Protein AF-A0A815X5A5-F1 (afdb_monomer_lite)

Structure (mmCIF, N/CA/C/O backbone):
data_AF-A0A815X5A5-F1
#
_entry.id   AF-A0A815X5A5-F1
#
loop_
_atom_site.group_PDB
_atom_site.id
_atom_site.type_symbol
_atom_site.label_atom_id
_atom_site.label_alt_id
_atom_site.label_comp_id
_atom_site.label_asym_id
_atom_site.label_entity_id
_atom_site.label_seq_id
_atom_site.pdbx_PDB_ins_code
_atom_site.Cartn_x
_atom_site.Cartn_y
_atom_site.Cartn_z
_atom_site.occupancy
_atom_site.B_iso_or_equiv
_atom_site.auth_seq_id
_atom_site.auth_comp_id
_atom_site.auth_asym_id
_atom_site.auth_atom_id
_atom_site.pdbx_PDB_model_num
ATOM 1 N N . ILE A 1 1 ? 8.850 -14.508 9.753 1.00 85.69 1 ILE A N 1
ATOM 2 C CA . ILE A 1 1 ? 8.330 -13.122 9.664 1.00 85.69 1 ILE A CA 1
ATOM 3 C C . ILE A 1 1 ? 9.276 -12.129 10.316 1.00 85.69 1 ILE A C 1
ATOM 5 O O . ILE A 1 1 ? 9.591 -11.146 9.669 1.00 85.69 1 ILE A O 1
ATOM 9 N N . ASP A 1 2 ? 9.804 -12.390 11.514 1.00 90.06 2 ASP A N 1
ATOM 10 C CA . ASP A 1 2 ? 10.678 -11.409 12.182 1.00 90.06 2 ASP A CA 1
ATOM 11 C C . ASP A 1 2 ? 11.947 -11.072 11.374 1.00 90.06 2 ASP A C 1
ATOM 13 O O . ASP A 1 2 ? 12.252 -9.901 11.184 1.00 90.06 2 ASP A O 1
ATOM 17 N N . TYR A 1 3 ? 12.613 -12.061 10.761 1.00 93.06 3 TYR A N 1
ATOM 18 C CA . TYR A 1 3 ? 13.732 -11.794 9.839 1.00 93.06 3 TYR A CA 1
ATOM 19 C C . TYR A 1 3 ? 13.337 -10.935 8.630 1.00 93.06 3 TYR A C 1
ATOM 21 O O . TYR A 1 3 ? 14.102 -10.077 8.204 1.00 93.06 3 TYR A O 1
ATOM 29 N N . LEU A 1 4 ? 12.137 -11.152 8.085 1.00 93.62 4 LEU A N 1
ATOM 30 C CA . LEU A 1 4 ? 11.627 -10.362 6.968 1.00 93.62 4 LEU A CA 1
ATOM 31 C C . LEU A 1 4 ? 11.393 -8.909 7.395 1.00 93.62 4 LEU A C 1
ATOM 33 O O . LEU A 1 4 ? 11.754 -7.993 6.666 1.00 93.62 4 LEU A O 1
ATOM 37 N N . ILE A 1 5 ? 10.845 -8.697 8.592 1.00 94.19 5 ILE A N 1
ATOM 38 C CA . ILE A 1 5 ? 10.649 -7.362 9.165 1.00 94.19 5 ILE A CA 1
ATOM 39 C C . ILE A 1 5 ? 11.989 -6.625 9.307 1.00 94.19 5 ILE A C 1
ATOM 41 O O . ILE A 1 5 ? 12.079 -5.458 8.932 1.00 94.19 5 ILE A O 1
ATOM 45 N N . GLU A 1 6 ? 13.043 -7.290 9.783 1.00 96.62 6 GLU A N 1
ATOM 46 C CA . GLU A 1 6 ? 14.376 -6.674 9.891 1.00 96.62 6 GLU A CA 1
ATOM 47 C C . GLU A 1 6 ? 14.986 -6.323 8.524 1.00 96.62 6 GLU A C 1
ATOM 49 O O . GLU A 1 6 ? 15.593 -5.258 8.363 1.00 96.62 6 GLU A O 1
ATOM 54 N N . ILE A 1 7 ? 14.760 -7.162 7.509 1.00 97.06 7 ILE A N 1
ATOM 55 C CA . ILE A 1 7 ? 15.141 -6.854 6.124 1.00 97.06 7 ILE A CA 1
ATOM 56 C C . ILE A 1 7 ? 14.389 -5.611 5.630 1.00 97.06 7 ILE A C 1
ATOM 58 O O . ILE A 1 7 ? 15.016 -4.690 5.110 1.00 97.06 7 ILE A O 1
ATOM 62 N N . LEU A 1 8 ? 13.071 -5.535 5.838 1.00 96.75 8 LEU A N 1
ATOM 63 C CA . LEU A 1 8 ? 12.257 -4.384 5.428 1.00 96.75 8 LEU A CA 1
ATOM 64 C C . LEU A 1 8 ? 12.684 -3.088 6.128 1.00 96.75 8 LEU A C 1
ATOM 66 O O . LEU A 1 8 ? 12.762 -2.046 5.481 1.00 96.75 8 LEU A O 1
ATOM 70 N N . LYS A 1 9 ? 13.013 -3.142 7.425 1.00 96.38 9 LYS A N 1
ATOM 71 C CA . LYS A 1 9 ? 13.558 -1.992 8.169 1.00 96.38 9 LYS A CA 1
ATOM 72 C C . LYS A 1 9 ? 14.893 -1.530 7.590 1.00 96.38 9 LYS A C 1
ATOM 74 O O . LYS A 1 9 ? 15.113 -0.333 7.428 1.00 96.38 9 LYS A O 1
ATOM 79 N N . THR A 1 10 ? 15.769 -2.475 7.253 1.00 97.56 10 THR A N 1
ATOM 80 C CA . THR A 1 10 ? 17.062 -2.166 6.630 1.00 97.56 10 THR A CA 1
ATOM 81 C C . THR A 1 10 ? 16.861 -1.514 5.263 1.00 97.56 10 THR A C 1
ATOM 83 O O . THR A 1 10 ? 17.435 -0.461 5.005 1.00 97.56 10 THR A O 1
ATOM 86 N N . LEU A 1 11 ? 15.989 -2.074 4.420 1.00 96.44 11 LEU A N 1
ATOM 87 C CA . LEU A 1 11 ? 15.648 -1.503 3.114 1.00 96.44 11 LEU A CA 1
ATOM 88 C C . LEU A 1 11 ? 15.025 -0.109 3.232 1.00 96.44 11 LEU A C 1
ATOM 90 O O . LEU A 1 11 ? 15.372 0.775 2.455 1.00 96.44 11 LEU A O 1
ATOM 94 N N . TYR A 1 12 ? 14.152 0.119 4.216 1.00 96.19 12 TYR A N 1
ATOM 95 C CA . TYR A 1 12 ? 13.578 1.442 4.468 1.00 96.19 12 TYR A CA 1
ATOM 96 C C . TYR A 1 12 ? 14.673 2.471 4.749 1.00 96.19 12 TYR A C 1
ATOM 98 O O . TYR A 1 12 ? 14.706 3.524 4.118 1.00 96.19 12 TYR A O 1
ATOM 106 N N . ASN A 1 13 ? 15.614 2.135 5.634 1.00 96.00 13 ASN A N 1
ATOM 107 C CA . ASN A 1 13 ? 16.722 3.025 5.972 1.00 96.00 13 ASN A CA 1
ATOM 108 C C . ASN A 1 13 ? 17.631 3.310 4.767 1.00 96.00 13 ASN A C 1
ATOM 110 O O . ASN A 1 13 ? 18.103 4.430 4.622 1.00 96.00 13 ASN A O 1
ATOM 114 N N . LEU A 1 14 ? 17.858 2.321 3.897 1.00 92.81 14 LEU A N 1
ATOM 115 C CA . LEU A 1 14 ? 18.674 2.491 2.689 1.00 92.81 14 LEU A CA 1
ATOM 116 C C . LEU A 1 14 ? 17.977 3.309 1.592 1.00 92.81 14 LEU A C 1
ATOM 118 O O . LEU A 1 14 ? 18.651 3.849 0.722 1.00 92.81 14 LEU A O 1
ATOM 122 N N . THR A 1 15 ? 16.646 3.391 1.612 1.00 91.25 15 THR A N 1
ATOM 123 C CA . THR A 1 15 ? 15.845 4.015 0.542 1.00 91.25 15 THR A CA 1
ATOM 124 C C . THR A 1 15 ? 15.222 5.350 0.939 1.00 91.25 15 THR A C 1
ATOM 126 O O . THR A 1 15 ? 14.601 5.991 0.100 1.00 91.25 15 THR A O 1
ATOM 129 N N . VAL A 1 16 ? 15.387 5.803 2.186 1.00 91.00 16 VAL A N 1
ATOM 130 C CA . VAL A 1 16 ? 14.722 7.012 2.711 1.00 91.00 16 VAL A CA 1
ATOM 131 C C . VAL A 1 16 ? 15.021 8.281 1.902 1.00 91.00 16 VAL A C 1
ATOM 133 O O . VAL A 1 16 ? 14.154 9.141 1.767 1.00 91.00 16 VAL A O 1
ATOM 136 N N . ASP A 1 17 ? 16.211 8.371 1.306 1.00 86.62 17 ASP A N 1
ATOM 137 C CA . ASP A 1 17 ? 16.637 9.525 0.508 1.00 86.62 17 ASP A CA 1
ATOM 138 C C . ASP A 1 17 ? 16.288 9.405 -0.981 1.00 86.62 17 ASP A C 1
ATOM 140 O O . ASP A 1 17 ? 16.410 10.382 -1.723 1.00 86.62 17 ASP A O 1
ATOM 144 N N . LEU A 1 18 ? 15.806 8.242 -1.429 1.00 85.56 18 LEU A N 1
ATOM 145 C CA . LEU A 1 18 ? 15.503 7.973 -2.834 1.00 85.56 18 LEU A CA 1
ATOM 146 C C . LEU A 1 18 ? 14.543 9.006 -3.461 1.00 85.56 18 LEU A C 1
ATOM 148 O O . LEU A 1 18 ? 14.859 9.495 -4.548 1.00 85.56 18 LEU A O 1
ATOM 152 N N . PRO A 1 19 ? 13.454 9.450 -2.792 1.00 78.94 19 PRO A N 1
ATOM 153 C CA . PRO A 1 19 ? 12.572 10.485 -3.341 1.00 78.94 19 PRO A CA 1
ATOM 154 C C . PRO A 1 19 ? 13.267 11.826 -3.632 1.00 78.94 19 PRO A C 1
ATOM 156 O O . PRO A 1 19 ? 12.805 12.588 -4.482 1.00 78.94 19 PRO A O 1
ATOM 159 N N . ASN A 1 20 ? 14.370 12.128 -2.938 1.00 73.69 20 ASN A N 1
ATOM 160 C CA . ASN A 1 20 ? 15.135 13.366 -3.114 1.00 73.69 20 ASN A CA 1
ATOM 161 C C . ASN A 1 20 ? 16.194 13.248 -4.226 1.00 73.69 20 ASN A C 1
ATOM 163 O O . ASN A 1 20 ? 16.639 14.264 -4.758 1.00 73.69 20 ASN A O 1
ATOM 167 N N . LEU A 1 21 ? 16.595 12.023 -4.582 1.00 69.81 21 LEU A N 1
ATOM 168 C CA . LEU A 1 21 ? 17.675 11.739 -5.534 1.00 69.81 21 LEU A CA 1
ATOM 169 C C . LEU A 1 21 ? 17.207 11.671 -6.994 1.00 69.81 21 LEU A C 1
ATOM 171 O O . LEU A 1 21 ? 18.000 11.944 -7.895 1.00 69.81 21 LEU A O 1
ATOM 175 N N . THR A 1 22 ? 15.919 11.406 -7.232 1.00 58.44 22 THR A N 1
ATOM 176 C CA . THR A 1 22 ? 15.284 11.272 -8.562 1.00 58.44 22 THR A CA 1
ATOM 177 C C . THR A 1 22 ? 15.387 12.496 -9.491 1.00 58.44 22 THR A C 1
ATOM 179 O O . THR A 1 22 ? 14.864 12.469 -10.598 1.00 58.44 22 THR A O 1
ATOM 182 N N . HIS A 1 23 ? 16.045 13.582 -9.075 1.00 55.88 23 HIS A N 1
ATOM 183 C CA . HIS A 1 23 ? 16.257 14.775 -9.897 1.00 55.88 23 HIS A CA 1
ATOM 184 C C . HIS A 1 23 ? 17.662 14.891 -10.526 1.00 55.88 23 HIS A C 1
ATOM 186 O O . HIS A 1 23 ? 17.878 15.849 -11.269 1.00 55.88 23 HIS A O 1
ATOM 192 N N . SER A 1 24 ? 18.617 13.986 -10.243 1.00 52.72 24 SER A N 1
ATOM 193 C CA . SER A 1 24 ? 20.045 14.305 -10.439 1.00 52.72 24 SER A CA 1
ATOM 194 C C . SER A 1 24 ? 20.903 13.417 -11.370 1.00 52.72 24 SER A C 1
ATOM 196 O O . SER A 1 24 ? 21.983 13.900 -11.708 1.00 52.72 24 SER A O 1
ATOM 198 N N . TYR A 1 25 ? 20.538 12.201 -11.824 1.00 50.19 25 TYR A N 1
ATOM 199 C CA . TYR A 1 25 ? 21.521 11.323 -12.518 1.00 50.19 25 TYR A CA 1
ATOM 200 C C . TYR A 1 25 ? 20.958 10.371 -13.606 1.00 50.19 25 TYR A C 1
ATOM 202 O O . TYR A 1 25 ? 20.814 9.173 -13.404 1.00 50.19 25 TYR A O 1
ATOM 210 N N . ALA A 1 26 ? 20.814 10.878 -14.833 1.00 51.72 26 ALA A N 1
ATOM 211 C CA . ALA A 1 26 ? 20.101 10.252 -15.960 1.00 51.72 26 ALA A CA 1
ATOM 212 C C . ALA A 1 26 ? 20.742 9.032 -16.689 1.00 51.72 26 ALA A C 1
ATOM 214 O O . ALA A 1 26 ? 20.324 8.728 -17.803 1.00 51.72 26 ALA A O 1
ATOM 215 N N . ILE A 1 27 ? 21.775 8.350 -16.163 1.00 46.16 27 ILE A N 1
ATOM 216 C CA . ILE A 1 27 ? 22.434 7.218 -16.884 1.00 46.16 27 ILE A CA 1
ATOM 217 C C . ILE A 1 27 ? 22.500 5.915 -16.057 1.00 46.16 27 ILE A C 1
ATOM 219 O O . ILE A 1 27 ? 22.615 4.840 -16.637 1.00 46.16 27 ILE A O 1
ATOM 223 N N . GLN A 1 28 ? 22.349 5.972 -14.728 1.00 52.88 28 GLN A N 1
ATOM 224 C CA . GLN A 1 28 ? 22.202 4.780 -13.866 1.00 52.88 28 GLN A CA 1
ATOM 225 C C . GLN A 1 28 ? 20.729 4.429 -13.569 1.00 52.88 28 GLN A C 1
ATOM 227 O O . GLN A 1 28 ? 20.453 3.425 -12.922 1.00 52.88 28 GLN A O 1
ATOM 232 N N . GLU A 1 29 ? 19.784 5.229 -14.077 1.00 69.06 29 GLU A N 1
ATOM 233 C CA . GLU A 1 29 ? 18.362 5.161 -13.723 1.00 69.06 29 GLU A CA 1
ATOM 234 C C . GLU A 1 29 ? 17.653 3.875 -14.182 1.00 69.06 29 GLU A C 1
ATOM 236 O O . GLU A 1 29 ? 16.826 3.379 -13.434 1.00 69.06 29 GLU A O 1
ATOM 241 N N . GLU A 1 30 ? 17.962 3.286 -15.346 1.00 77.75 30 GLU A N 1
ATOM 242 C CA . GLU A 1 30 ? 17.118 2.206 -15.903 1.00 77.75 30 GLU A CA 1
ATOM 243 C C . GLU A 1 30 ? 17.273 0.855 -15.174 1.00 77.75 30 GLU A C 1
ATOM 245 O O . GLU A 1 30 ? 16.279 0.196 -14.864 1.00 77.75 30 GLU A O 1
ATOM 250 N N . GLU A 1 31 ? 18.505 0.436 -14.854 1.00 83.62 31 GLU A N 1
ATOM 251 C CA . GLU A 1 31 ? 18.743 -0.804 -14.091 1.00 83.62 31 GLU A CA 1
ATOM 252 C C . GLU A 1 31 ? 18.255 -0.660 -12.643 1.00 83.62 31 GLU A C 1
ATOM 254 O O . GLU A 1 31 ? 17.590 -1.552 -12.108 1.00 83.62 31 GLU A O 1
ATOM 259 N N . GLU A 1 32 ? 18.529 0.488 -12.019 1.00 84.38 32 GLU A N 1
ATOM 260 C CA . GLU A 1 32 ? 18.047 0.797 -10.673 1.00 84.38 32 GLU A CA 1
ATOM 261 C C . GLU A 1 32 ? 16.514 0.862 -10.630 1.00 84.38 32 GLU A C 1
ATOM 263 O O . GLU A 1 32 ? 15.898 0.270 -9.741 1.00 84.38 32 GLU A O 1
ATOM 268 N N 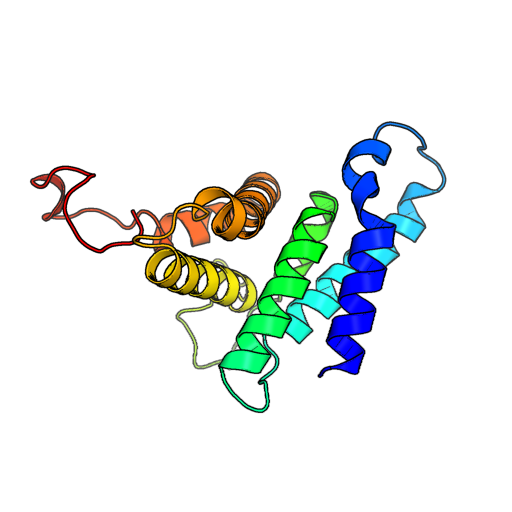. GLU A 1 33 ? 15.874 1.492 -11.615 1.00 86.00 33 GLU A N 1
ATOM 269 C CA . GLU A 1 33 ? 14.417 1.544 -11.739 1.00 86.00 33 GLU A CA 1
ATOM 270 C C . GLU A 1 33 ? 13.819 0.144 -11.917 1.00 86.00 33 GLU A C 1
ATOM 272 O O . GLU A 1 33 ? 12.861 -0.197 -11.221 1.00 86.00 33 GLU A O 1
ATOM 277 N N . ALA A 1 34 ? 14.417 -0.715 -12.747 1.00 90.94 34 ALA A N 1
ATOM 278 C CA . ALA A 1 34 ? 13.978 -2.102 -12.893 1.00 90.94 34 ALA A CA 1
ATOM 279 C C . ALA A 1 34 ? 14.078 -2.886 -11.569 1.00 90.94 34 ALA A C 1
ATOM 281 O O . ALA A 1 34 ? 13.191 -3.683 -11.236 1.00 90.94 34 ALA A O 1
ATOM 282 N N . HIS A 1 35 ? 15.126 -2.650 -10.774 1.00 92.44 35 HIS A N 1
ATOM 283 C CA . HIS A 1 35 ? 15.256 -3.238 -9.440 1.00 92.44 35 HIS A CA 1
ATOM 284 C C . HIS A 1 35 ? 14.190 -2.732 -8.464 1.00 92.44 35 HIS A C 1
ATOM 286 O O . HIS A 1 35 ? 13.650 -3.531 -7.692 1.00 92.44 35 HIS A O 1
ATOM 292 N N . LEU A 1 36 ? 13.853 -1.444 -8.511 1.00 92.94 36 LEU A N 1
ATOM 293 C CA . LEU A 1 36 ? 12.807 -0.847 -7.679 1.00 92.94 36 LEU A CA 1
ATOM 294 C C . LEU A 1 36 ? 11.413 -1.340 -8.077 1.00 92.94 36 LEU A C 1
ATOM 296 O O . LEU A 1 36 ? 10.627 -1.704 -7.203 1.00 92.94 36 LEU A O 1
ATOM 300 N N . MET A 1 37 ? 11.124 -1.448 -9.375 1.00 94.12 37 MET A N 1
ATOM 301 C CA . MET A 1 37 ? 9.891 -2.059 -9.879 1.00 94.12 37 MET A CA 1
ATOM 302 C C . MET A 1 37 ? 9.761 -3.502 -9.386 1.00 94.12 37 MET A C 1
ATOM 304 O O . MET A 1 37 ? 8.744 -3.883 -8.800 1.00 94.12 37 MET A O 1
ATOM 308 N N . ARG A 1 38 ? 10.833 -4.294 -9.510 1.00 95.62 38 ARG A N 1
ATOM 309 C CA . ARG A 1 38 ? 10.860 -5.667 -8.992 1.00 95.62 38 ARG A CA 1
ATOM 310 C C . ARG A 1 38 ? 10.650 -5.714 -7.480 1.00 95.62 38 ARG A C 1
ATOM 312 O O . ARG A 1 38 ? 9.937 -6.595 -7.000 1.00 95.62 38 ARG A O 1
ATOM 319 N N . LEU A 1 39 ? 11.242 -4.785 -6.730 1.00 96.25 39 LEU A N 1
ATOM 320 C CA . LEU A 1 39 ? 11.025 -4.673 -5.292 1.00 96.25 39 LEU A CA 1
ATOM 321 C C . LEU A 1 39 ? 9.550 -4.397 -4.982 1.00 96.25 39 LEU A C 1
ATOM 323 O O . LEU A 1 39 ? 8.986 -5.102 -4.153 1.00 96.25 39 LEU A O 1
ATOM 327 N N . VAL A 1 40 ? 8.900 -3.447 -5.662 1.00 96.69 40 VAL A N 1
ATOM 328 C CA . VAL A 1 40 ? 7.465 -3.165 -5.463 1.00 96.69 40 VAL A CA 1
ATOM 329 C C . VAL A 1 40 ? 6.603 -4.389 -5.776 1.00 96.69 40 VAL A C 1
ATOM 331 O O . VAL A 1 40 ? 5.701 -4.700 -4.999 1.00 96.69 40 VAL A O 1
ATOM 334 N N . SER A 1 41 ? 6.919 -5.133 -6.837 1.00 96.00 41 SER A N 1
ATOM 335 C CA . SER A 1 41 ? 6.250 -6.400 -7.161 1.00 96.00 41 SER A CA 1
ATOM 336 C C . SER A 1 41 ? 6.384 -7.443 -6.034 1.00 96.00 41 SER A C 1
ATOM 338 O O . SER A 1 41 ? 5.397 -8.074 -5.655 1.00 96.00 41 SER A O 1
ATOM 340 N N . ILE A 1 42 ? 7.566 -7.573 -5.419 1.00 96.44 42 ILE A N 1
ATOM 341 C CA . ILE A 1 42 ? 7.771 -8.443 -4.243 1.00 96.44 42 ILE A CA 1
ATOM 342 C C . ILE A 1 42 ? 6.979 -7.922 -3.034 1.00 96.44 42 ILE A C 1
ATOM 344 O O . ILE A 1 42 ? 6.349 -8.696 -2.316 1.00 96.44 42 ILE A O 1
ATOM 348 N N . LEU A 1 43 ? 6.980 -6.609 -2.794 1.00 96.94 43 LEU A N 1
ATOM 349 C CA . LEU A 1 43 ? 6.238 -5.996 -1.688 1.00 96.94 43 LEU A CA 1
ATOM 350 C C . LEU A 1 43 ? 4.724 -6.183 -1.835 1.00 96.94 43 LEU A C 1
ATOM 352 O O . LEU A 1 43 ? 4.053 -6.406 -0.829 1.00 96.94 43 LEU A O 1
ATOM 356 N N . ARG A 1 44 ? 4.197 -6.151 -3.065 1.00 96.12 44 ARG A N 1
ATOM 357 C CA . ARG A 1 44 ? 2.803 -6.500 -3.373 1.00 96.12 44 ARG A CA 1
ATOM 358 C C . ARG A 1 44 ? 2.480 -7.913 -2.896 1.00 96.12 44 ARG A C 1
ATOM 360 O O . ARG A 1 44 ? 1.507 -8.096 -2.178 1.00 96.12 44 ARG A O 1
ATOM 367 N N . GLU A 1 45 ? 3.300 -8.897 -3.253 1.00 93.88 45 GLU A N 1
ATOM 368 C CA . GLU A 1 45 ? 3.093 -10.287 -2.823 1.00 93.88 45 GLU A CA 1
ATOM 369 C C . GLU A 1 45 ? 3.168 -10.420 -1.296 1.00 93.88 45 GLU A C 1
ATOM 371 O O . GLU A 1 45 ? 2.328 -11.068 -0.677 1.00 93.88 45 GLU A O 1
ATOM 376 N N . LEU A 1 46 ? 4.125 -9.737 -0.662 1.00 94.50 46 LEU A N 1
ATOM 377 C CA . LEU A 1 46 ? 4.269 -9.748 0.793 1.00 94.50 46 LEU A CA 1
ATOM 378 C C . LEU A 1 46 ? 3.106 -9.069 1.534 1.00 94.50 46 LEU A C 1
ATOM 380 O O . LEU A 1 46 ? 2.813 -9.475 2.659 1.00 94.50 46 LEU A O 1
ATOM 384 N N . LEU A 1 47 ? 2.442 -8.070 0.941 1.00 93.94 47 LEU A N 1
ATOM 385 C CA . LEU A 1 47 ? 1.240 -7.441 1.515 1.00 93.94 47 LEU A CA 1
ATOM 386 C C . LEU A 1 47 ? 0.082 -8.436 1.649 1.00 93.94 47 LEU A C 1
ATOM 388 O O . LEU A 1 47 ? -0.684 -8.347 2.613 1.00 93.94 47 LEU A O 1
ATOM 392 N N . LEU A 1 48 ? -0.018 -9.359 0.690 1.00 90.94 48 LEU A N 1
ATOM 393 C CA . LEU A 1 48 ? -1.078 -10.362 0.581 1.00 90.94 48 LEU A CA 1
ATOM 394 C C . LEU A 1 48 ? -0.766 -11.650 1.363 1.00 90.94 48 LEU A C 1
ATOM 396 O O . LEU A 1 48 ? -1.636 -12.497 1.553 1.00 90.94 48 LEU A O 1
ATOM 400 N N . CYS A 1 49 ? 0.459 -11.804 1.870 1.00 87.50 49 CYS A N 1
ATOM 401 C CA . CYS A 1 49 ? 0.837 -12.951 2.689 1.00 87.50 49 CYS A CA 1
ATOM 402 C C . CYS A 1 49 ? 0.089 -12.992 4.033 1.00 87.50 49 CYS A C 1
ATOM 404 O O . CYS A 1 49 ? -0.056 -11.988 4.739 1.00 87.50 49 CYS A O 1
ATOM 406 N N . TYR A 1 50 ? -0.284 -14.203 4.454 1.00 78.25 50 TYR A N 1
ATOM 407 C CA . TYR A 1 50 ? -0.858 -14.446 5.775 1.00 78.25 50 TYR A CA 1
ATOM 408 C C . TYR A 1 50 ? 0.230 -14.530 6.850 1.00 78.25 50 TYR A C 1
ATOM 410 O O . TYR A 1 50 ? 1.191 -15.299 6.749 1.00 78.25 50 TYR A O 1
ATOM 418 N N . GLY A 1 51 ? 0.064 -13.737 7.909 1.00 77.62 51 GLY A N 1
ATOM 419 C CA . GLY A 1 51 ? 0.858 -13.861 9.127 1.00 77.62 51 GLY A CA 1
ATOM 420 C C . GLY A 1 51 ? 0.397 -15.036 10.002 1.00 77.62 51 GLY A C 1
ATOM 421 O O . GLY A 1 51 ? -0.709 -15.539 9.824 1.00 77.62 51 GLY A O 1
ATOM 422 N N . PRO A 1 52 ? 1.193 -15.457 11.005 1.00 81.25 52 PRO A N 1
ATOM 423 C CA . PRO A 1 52 ? 0.781 -16.467 11.982 1.00 81.25 52 PRO A CA 1
ATOM 424 C C . PRO A 1 52 ? -0.407 -15.994 12.832 1.00 81.25 52 PRO A C 1
ATOM 426 O O . PRO A 1 52 ? -1.116 -16.805 13.417 1.00 81.25 52 PRO A O 1
ATOM 429 N N . ASN A 1 53 ? -0.600 -14.678 12.928 1.00 90.31 53 ASN A N 1
ATOM 430 C CA . ASN A 1 53 ? -1.751 -14.026 13.530 1.00 90.31 53 ASN A CA 1
ATOM 431 C C . ASN A 1 53 ? -1.937 -12.629 12.910 1.00 90.31 53 ASN A C 1
ATOM 433 O O . ASN A 1 53 ? -1.036 -12.107 12.242 1.00 90.31 53 ASN A O 1
ATOM 437 N N . ASN A 1 54 ? -3.094 -12.017 13.176 1.00 87.62 54 ASN A N 1
ATOM 438 C CA . ASN A 1 54 ? -3.442 -10.696 12.650 1.00 87.62 54 ASN A CA 1
ATOM 439 C C . ASN A 1 54 ? -2.447 -9.611 13.090 1.00 87.62 54 ASN A C 1
ATOM 441 O O . ASN A 1 54 ? -2.112 -8.738 12.301 1.00 87.62 54 ASN A O 1
ATOM 445 N N . GLU A 1 55 ? -1.926 -9.669 14.319 1.00 89.25 55 GLU A N 1
ATOM 446 C CA . GLU A 1 55 ? -0.995 -8.656 14.832 1.00 89.25 55 GLU A CA 1
ATOM 447 C C . GLU A 1 55 ? 0.324 -8.639 14.047 1.00 89.25 55 GLU A C 1
ATOM 449 O O . GLU A 1 55 ? 0.765 -7.584 13.590 1.00 89.25 55 GLU A O 1
ATOM 454 N N . LYS A 1 56 ? 0.916 -9.812 13.808 1.00 89.88 56 LYS A N 1
ATOM 455 C CA . LYS A 1 56 ? 2.140 -9.961 13.011 1.00 89.88 56 LYS A CA 1
ATOM 456 C C . LYS A 1 56 ? 1.916 -9.637 11.539 1.00 89.88 56 LYS A C 1
ATOM 458 O O . LYS A 1 56 ? 2.813 -9.089 10.902 1.00 89.88 56 LYS A O 1
ATOM 463 N N . GLN A 1 57 ? 0.737 -9.947 11.000 1.00 91.50 57 GLN A N 1
ATOM 464 C CA . GLN A 1 57 ? 0.370 -9.545 9.642 1.00 91.50 57 GLN A CA 1
ATOM 465 C C . GLN A 1 57 ? 0.302 -8.018 9.521 1.00 91.50 57 GLN A C 1
ATOM 467 O O . GLN A 1 57 ? 0.884 -7.441 8.607 1.00 91.50 57 GLN A O 1
ATOM 472 N N . MET A 1 58 ? -0.333 -7.351 10.482 1.00 91.50 58 MET A N 1
ATOM 473 C CA . MET A 1 58 ? -0.414 -5.893 10.524 1.00 91.50 58 MET A CA 1
ATOM 474 C C . MET A 1 58 ? 0.944 -5.221 10.752 1.00 91.50 58 MET A C 1
ATOM 476 O O . MET A 1 58 ? 1.207 -4.159 10.185 1.00 91.50 58 MET A O 1
ATOM 480 N N . GLU A 1 59 ? 1.815 -5.816 11.570 1.00 93.75 59 GLU A N 1
ATOM 481 C CA . GLU A 1 59 ? 3.196 -5.356 11.753 1.00 93.75 59 GLU A CA 1
ATOM 482 C C . GLU A 1 59 ? 3.974 -5.427 10.431 1.00 93.75 59 GLU A C 1
ATOM 484 O O . GLU A 1 59 ? 4.618 -4.452 10.034 1.00 93.75 59 GLU A O 1
ATOM 489 N N . LEU A 1 60 ? 3.857 -6.546 9.710 1.00 94.75 60 LEU A N 1
ATOM 490 C CA . LEU A 1 60 ? 4.466 -6.722 8.395 1.00 94.75 60 LEU A CA 1
ATOM 491 C C . LEU A 1 60 ? 3.943 -5.683 7.390 1.00 94.75 60 LEU A C 1
ATOM 493 O O . LEU A 1 60 ? 4.741 -4.976 6.775 1.00 94.75 60 LEU A O 1
ATOM 497 N N . GLN A 1 61 ? 2.620 -5.533 7.276 1.00 95.50 61 GLN A N 1
ATOM 498 C CA . GLN A 1 61 ? 1.986 -4.552 6.388 1.00 95.50 61 GLN A CA 1
ATOM 499 C C . GLN A 1 61 ? 2.437 -3.121 6.700 1.00 95.50 61 GLN A C 1
ATOM 501 O O . GLN A 1 61 ? 2.716 -2.357 5.781 1.00 95.50 61 GLN A O 1
ATOM 506 N N . ASN A 1 62 ? 2.595 -2.765 7.979 1.00 95.38 62 ASN A N 1
ATOM 507 C CA . ASN A 1 62 ? 3.109 -1.455 8.380 1.00 95.38 62 ASN A CA 1
ATOM 508 C C . ASN A 1 62 ? 4.526 -1.197 7.842 1.00 95.38 62 ASN A C 1
ATOM 510 O O . ASN A 1 62 ? 4.804 -0.115 7.329 1.00 95.38 62 ASN A O 1
ATOM 514 N N . HIS A 1 63 ? 5.424 -2.179 7.945 1.00 96.50 63 HIS A N 1
ATOM 515 C CA . HIS A 1 63 ? 6.785 -2.037 7.425 1.00 96.50 63 HIS A CA 1
ATOM 516 C C . HIS A 1 63 ? 6.828 -1.977 5.898 1.00 96.50 63 HIS A C 1
ATOM 518 O O . HIS A 1 63 ? 7.615 -1.206 5.350 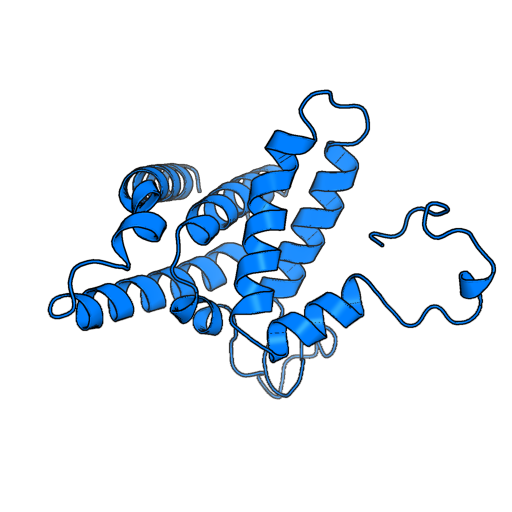1.00 96.50 63 HIS A O 1
ATOM 524 N N . ILE A 1 64 ? 5.958 -2.724 5.216 1.00 97.38 64 ILE A N 1
ATOM 525 C CA . ILE A 1 64 ? 5.841 -2.653 3.757 1.00 97.38 64 ILE A CA 1
ATOM 526 C C . ILE A 1 64 ? 5.310 -1.284 3.320 1.00 97.38 64 ILE A C 1
ATOM 528 O O . ILE A 1 64 ? 5.902 -0.664 2.443 1.00 97.38 64 ILE A O 1
ATOM 532 N N . ILE A 1 65 ? 4.249 -0.777 3.955 1.00 96.94 65 ILE A N 1
ATOM 533 C CA . ILE A 1 65 ? 3.681 0.547 3.654 1.00 96.94 65 ILE A CA 1
ATOM 534 C C . ILE A 1 65 ? 4.733 1.641 3.832 1.00 96.94 65 ILE A C 1
ATOM 536 O O . ILE A 1 65 ? 4.889 2.474 2.944 1.00 96.94 65 ILE A O 1
ATOM 540 N N . ASN A 1 66 ? 5.496 1.607 4.928 1.00 96.06 66 ASN A N 1
ATOM 541 C CA . ASN A 1 66 ? 6.586 2.558 5.155 1.00 96.06 66 ASN A CA 1
ATOM 542 C C . ASN A 1 66 ? 7.674 2.458 4.076 1.00 96.06 66 ASN A C 1
ATOM 544 O O . ASN A 1 66 ? 8.187 3.472 3.628 1.00 96.06 66 ASN A O 1
ATOM 548 N N . LEU A 1 67 ? 8.039 1.256 3.628 1.00 96.69 67 LEU A N 1
ATOM 549 C CA . LEU A 1 67 ? 9.009 1.113 2.540 1.00 96.69 67 LEU A CA 1
ATOM 550 C C . LEU A 1 67 ? 8.457 1.649 1.210 1.00 96.69 67 LEU A C 1
ATOM 552 O O . LEU A 1 67 ? 9.167 2.337 0.479 1.00 96.69 67 LEU A O 1
ATOM 556 N N . LEU A 1 68 ? 7.180 1.397 0.920 1.00 96.69 68 LEU A N 1
ATOM 557 C CA . LEU A 1 68 ? 6.521 1.877 -0.293 1.00 96.69 68 LEU A CA 1
ATOM 558 C C . LEU A 1 68 ? 6.451 3.411 -0.369 1.00 96.69 68 LEU A C 1
ATOM 560 O O . LEU A 1 68 ? 6.452 3.940 -1.478 1.00 96.69 68 LEU A O 1
ATOM 564 N N . THR A 1 69 ? 6.448 4.148 0.753 1.00 95.38 69 THR A N 1
ATOM 565 C CA . THR A 1 69 ? 6.485 5.627 0.709 1.00 95.38 69 THR A CA 1
ATOM 566 C C . THR A 1 69 ? 7.781 6.186 0.130 1.00 95.38 69 THR A C 1
ATOM 568 O O . THR A 1 69 ? 7.790 7.335 -0.311 1.00 95.38 69 THR A O 1
ATOM 571 N N . ASN A 1 70 ? 8.852 5.390 0.118 1.00 93.69 70 ASN A N 1
ATOM 572 C CA . ASN A 1 70 ? 10.151 5.781 -0.425 1.00 93.69 70 ASN A CA 1
ATOM 573 C C . ASN A 1 70 ? 10.276 5.477 -1.926 1.00 93.69 70 ASN A C 1
ATOM 575 O O . ASN A 1 70 ? 11.229 5.922 -2.562 1.00 93.69 70 ASN A O 1
ATOM 579 N N . MET A 1 71 ? 9.351 4.697 -2.494 1.00 92.50 71 MET A N 1
ATOM 580 C CA . MET A 1 71 ? 9.455 4.228 -3.875 1.00 92.50 71 MET A CA 1
ATOM 581 C C . MET A 1 71 ? 9.071 5.329 -4.878 1.00 92.50 71 MET A C 1
ATOM 583 O O . MET A 1 71 ? 8.134 6.098 -4.624 1.00 92.50 71 MET A O 1
ATOM 587 N N . PRO A 1 72 ? 9.739 5.402 -6.046 1.00 90.50 72 PRO A N 1
ATOM 588 C CA . PRO A 1 72 ? 9.366 6.330 -7.105 1.00 90.50 72 PRO A CA 1
ATOM 589 C C . PRO A 1 72 ? 7.943 6.088 -7.608 1.00 90.50 72 PRO A C 1
ATOM 591 O O . PRO A 1 72 ? 7.449 4.961 -7.657 1.00 90.50 72 PRO A O 1
ATOM 594 N N . LYS A 1 73 ? 7.289 7.159 -8.071 1.00 90.12 73 LYS A N 1
ATOM 595 C CA . LYS A 1 73 ? 5.910 7.083 -8.579 1.00 90.12 73 LYS A CA 1
ATOM 596 C C . LYS A 1 73 ? 5.756 6.132 -9.767 1.00 90.12 73 LYS A C 1
ATOM 598 O O . LYS A 1 73 ? 4.681 5.554 -9.919 1.00 90.12 73 LYS A O 1
ATOM 603 N N . THR A 1 74 ? 6.799 5.984 -10.583 1.00 89.44 74 THR A N 1
ATOM 604 C CA . THR A 1 74 ? 6.822 5.097 -11.755 1.00 89.44 74 THR A CA 1
ATOM 605 C C . THR A 1 74 ? 6.665 3.627 -11.373 1.00 89.44 74 THR A C 1
ATOM 607 O O . THR A 1 74 ? 6.092 2.860 -12.137 1.00 89.44 74 THR A O 1
ATOM 610 N N . CYS A 1 75 ? 7.059 3.240 -10.156 1.00 92.62 75 CYS A N 1
ATOM 611 C CA . CYS A 1 75 ? 7.018 1.851 -9.707 1.00 92.62 75 CYS A CA 1
ATOM 612 C C . CYS A 1 75 ? 5.631 1.393 -9.221 1.00 92.62 75 CYS A C 1
ATOM 614 O O . CYS A 1 75 ? 5.404 0.198 -9.082 1.00 92.62 75 CYS A O 1
ATOM 616 N N . PHE A 1 76 ? 4.675 2.292 -8.949 1.00 94.56 76 PHE A N 1
ATOM 617 C CA . PHE A 1 76 ? 3.387 1.893 -8.350 1.00 94.56 76 PHE A CA 1
ATOM 618 C C . PHE A 1 76 ? 2.443 1.142 -9.298 1.00 94.56 76 PHE A C 1
ATOM 620 O O . PHE A 1 76 ? 1.444 0.598 -8.831 1.00 94.56 76 PHE A O 1
ATOM 627 N N . GLU A 1 77 ? 2.727 1.084 -10.602 1.00 93.50 77 GLU A N 1
ATOM 628 C CA . GLU A 1 77 ? 1.986 0.187 -11.498 1.00 93.50 77 GLU A CA 1
ATOM 629 C C . GLU A 1 77 ? 2.211 -1.290 -11.138 1.00 93.50 77 GLU A C 1
ATOM 631 O O . GLU A 1 77 ? 1.287 -2.089 -11.271 1.00 93.50 77 GLU A O 1
ATOM 636 N N . GLU A 1 78 ? 3.365 -1.625 -10.554 1.00 95.38 78 GLU A N 1
ATOM 637 C CA . GLU A 1 78 ? 3.711 -2.978 -10.098 1.00 95.38 78 GLU A CA 1
ATOM 638 C C . GLU A 1 78 ? 2.844 -3.468 -8.929 1.00 95.38 78 GLU A C 1
ATOM 640 O O . GLU A 1 78 ? 2.768 -4.668 -8.668 1.00 95.38 78 GLU A O 1
ATOM 645 N N . LEU A 1 79 ? 2.126 -2.572 -8.241 1.00 94.81 79 LEU A N 1
ATOM 646 C CA . LEU A 1 79 ? 1.127 -2.966 -7.240 1.00 94.81 79 LEU A CA 1
ATOM 647 C C . LEU A 1 79 ? -0.125 -3.593 -7.864 1.00 94.81 79 LEU A C 1
ATOM 649 O O . LEU A 1 79 ? -0.914 -4.202 -7.144 1.00 94.81 79 LEU A O 1
ATOM 653 N N . LEU A 1 80 ? -0.309 -3.457 -9.178 1.00 92.94 80 LEU A N 1
ATOM 654 C CA . LEU A 1 80 ? -1.410 -4.057 -9.919 1.00 92.94 80 LEU A CA 1
ATOM 655 C C . LEU A 1 80 ? -0.955 -5.362 -10.569 1.00 92.94 80 LEU A C 1
ATOM 657 O O . LEU A 1 80 ? 0.122 -5.435 -11.159 1.00 92.94 80 LEU A O 1
ATOM 661 N N . SER A 1 81 ? -1.814 -6.373 -10.546 1.00 87.56 81 SER A N 1
ATOM 662 C CA . SER A 1 81 ? -1.668 -7.579 -11.363 1.00 87.56 81 SER A CA 1
ATOM 663 C C . SER A 1 81 ? -2.805 -7.661 -12.388 1.00 87.56 81 SER A C 1
ATOM 665 O O . SER A 1 81 ? -3.846 -7.017 -12.223 1.00 87.56 81 SER A O 1
ATOM 667 N N . PRO A 1 82 ? -2.625 -8.380 -13.508 1.00 83.06 82 PRO A N 1
ATOM 668 C CA . PRO A 1 82 ? -3.747 -8.727 -14.373 1.00 83.06 82 PRO A CA 1
ATOM 669 C C . PRO A 1 82 ? -4.812 -9.477 -13.567 1.00 83.06 82 PRO A C 1
ATOM 671 O O . PRO A 1 82 ? -4.464 -10.336 -12.757 1.00 83.06 82 PRO A O 1
ATOM 674 N N . ALA A 1 83 ? -6.086 -9.155 -13.783 1.00 78.81 83 ALA A N 1
ATOM 675 C CA . ALA A 1 83 ? -7.164 -9.958 -13.220 1.00 78.81 83 ALA A CA 1
ATOM 676 C C . ALA A 1 83 ? -7.138 -11.360 -13.850 1.00 78.81 83 ALA A C 1
ATOM 678 O O . ALA A 1 83 ? -6.974 -11.498 -15.067 1.00 78.81 83 ALA A O 1
ATOM 679 N N . VAL A 1 84 ? -7.239 -12.398 -13.021 1.00 74.81 84 VAL A N 1
ATOM 680 C CA . VAL A 1 84 ? -7.345 -13.785 -13.485 1.00 74.81 84 VAL A CA 1
ATOM 681 C C . VAL A 1 84 ? -8.830 -14.096 -13.636 1.00 74.81 84 VAL A C 1
ATOM 683 O O . VAL A 1 84 ? -9.594 -13.861 -12.711 1.00 74.81 84 VAL A O 1
ATOM 686 N N . LEU A 1 85 ? -9.229 -14.624 -14.796 1.00 58.88 85 LEU A N 1
ATOM 687 C CA . LEU A 1 85 ? -10.635 -14.844 -15.175 1.00 58.88 85 LEU A CA 1
ATOM 688 C C . LEU A 1 85 ? -11.404 -15.830 -14.269 1.00 58.88 85 LEU A C 1
ATOM 690 O O . LEU A 1 85 ? -12.621 -15.911 -14.385 1.00 58.88 85 LEU A O 1
ATOM 694 N N . ASP A 1 86 ? -10.701 -16.567 -13.403 1.00 55.47 86 ASP A N 1
ATOM 695 C CA . ASP A 1 86 ? -11.243 -17.642 -12.561 1.00 55.47 86 ASP A CA 1
ATOM 696 C C . ASP A 1 86 ? -11.242 -17.296 -11.054 1.00 55.47 86 ASP A C 1
ATOM 698 O O . ASP A 1 86 ? -11.420 -18.186 -10.222 1.00 55.47 86 ASP A O 1
ATOM 702 N N . ASP A 1 87 ? -10.988 -16.038 -10.674 1.00 54.44 87 ASP A N 1
ATOM 703 C CA . ASP A 1 87 ? -11.054 -15.613 -9.269 1.00 54.44 87 ASP A CA 1
ATOM 704 C C . ASP A 1 87 ? -12.487 -15.171 -8.924 1.00 54.44 87 ASP A C 1
ATOM 706 O O . ASP A 1 87 ? -12.979 -14.174 -9.443 1.00 54.44 87 ASP A O 1
ATOM 710 N N . ASP A 1 88 ? -13.162 -15.901 -8.030 1.00 52.22 88 ASP A N 1
ATOM 711 C CA . ASP A 1 88 ? -14.525 -15.606 -7.548 1.00 52.22 88 ASP A CA 1
ATOM 712 C C . ASP A 1 88 ? -14.622 -14.265 -6.764 1.00 52.22 88 ASP A C 1
ATOM 714 O O . ASP A 1 88 ? -15.690 -13.893 -6.266 1.00 52.22 88 ASP A O 1
ATOM 718 N N . ASN A 1 89 ? -13.518 -13.517 -6.628 1.00 55.38 89 ASN A N 1
ATOM 719 C CA . ASN A 1 89 ? -13.441 -12.220 -5.951 1.00 55.38 89 ASN A CA 1
AT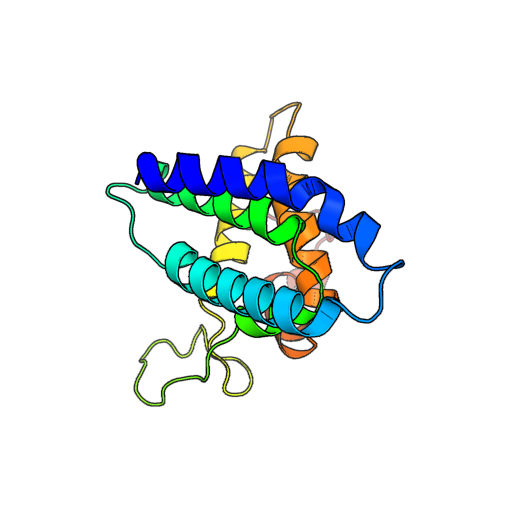OM 720 C C . ASN A 1 89 ? -13.643 -11.026 -6.905 1.00 55.38 89 ASN A C 1
ATOM 722 O O . ASN A 1 89 ? -12.793 -10.140 -7.007 1.00 55.38 89 ASN A O 1
ATOM 726 N N . ASP A 1 90 ? -14.832 -10.925 -7.507 1.00 59.97 90 ASP A N 1
ATOM 727 C CA . ASP A 1 90 ? -15.270 -9.774 -8.331 1.00 59.97 90 ASP A CA 1
ATOM 728 C C . ASP A 1 90 ? -15.072 -8.401 -7.641 1.00 59.97 90 ASP A C 1
ATOM 730 O O . ASP A 1 90 ? -14.959 -7.363 -8.294 1.00 59.97 90 ASP A O 1
ATOM 734 N N . ASN A 1 91 ? -15.030 -8.369 -6.303 1.00 61.41 91 ASN A N 1
ATOM 735 C CA . ASN A 1 91 ? -14.896 -7.134 -5.521 1.00 61.41 91 ASN A CA 1
ATOM 736 C C . ASN A 1 91 ? -13.518 -6.463 -5.641 1.00 61.41 91 ASN A C 1
ATOM 738 O O . ASN A 1 91 ? -13.412 -5.260 -5.390 1.00 61.41 91 ASN A O 1
ATOM 742 N N . ASP A 1 92 ? -12.484 -7.222 -6.004 1.00 66.56 92 ASP A N 1
ATOM 743 C CA . ASP A 1 92 ? -11.108 -6.737 -6.113 1.00 66.56 92 ASP A CA 1
ATOM 744 C C . ASP A 1 92 ? -10.655 -6.577 -7.572 1.00 66.56 92 ASP A C 1
ATOM 746 O O . ASP A 1 92 ? -9.491 -6.278 -7.826 1.00 66.56 92 ASP A O 1
ATOM 750 N N . GLU A 1 93 ? -11.556 -6.686 -8.552 1.00 78.75 93 GLU A N 1
ATOM 751 C CA . GLU A 1 93 ? -11.260 -6.355 -9.946 1.00 78.75 93 GLU A CA 1
ATOM 752 C C . GLU A 1 93 ? -11.700 -4.923 -10.302 1.00 78.75 93 GLU A C 1
ATOM 754 O O . GLU A 1 93 ? -12.827 -4.493 -10.054 1.00 78.75 93 GLU A O 1
ATOM 759 N N . HIS A 1 94 ? -10.821 -4.158 -10.961 1.00 75.81 94 HIS A N 1
ATOM 760 C CA . HIS A 1 94 ? -11.190 -2.866 -11.544 1.00 75.81 94 HIS A CA 1
ATOM 761 C C . HIS A 1 94 ? -10.486 -2.604 -12.882 1.00 75.81 94 HIS A C 1
ATOM 763 O O . HIS A 1 94 ? -9.274 -2.398 -12.941 1.00 75.81 94 HIS A O 1
ATOM 769 N N . ASN A 1 95 ? -11.268 -2.519 -13.965 1.00 78.75 95 ASN A N 1
ATOM 770 C CA . ASN A 1 95 ? -10.786 -2.380 -15.350 1.00 78.75 95 ASN A CA 1
ATOM 771 C C . ASN A 1 95 ? -9.800 -3.499 -15.769 1.00 78.75 95 ASN A C 1
ATOM 773 O O . ASN A 1 95 ? -8.762 -3.195 -16.363 1.00 78.75 95 ASN A O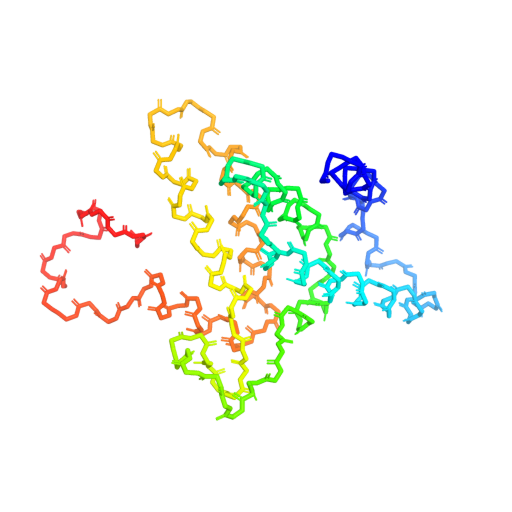 1
ATOM 777 N N . GLY A 1 96 ? -10.088 -4.769 -15.450 1.00 80.38 96 GLY A N 1
ATOM 778 C CA . GLY A 1 96 ? -9.236 -5.914 -15.818 1.00 80.38 96 GLY A CA 1
ATOM 779 C C . GLY A 1 96 ? -7.915 -6.005 -15.043 1.00 80.38 96 GLY A C 1
ATOM 780 O O . GLY A 1 96 ? -6.976 -6.679 -15.473 1.00 80.38 96 GLY A O 1
ATOM 781 N N . LYS A 1 97 ? -7.806 -5.282 -13.925 1.00 86.19 97 LYS A N 1
ATOM 782 C CA . LYS A 1 97 ? -6.662 -5.311 -13.010 1.00 86.19 97 LYS A CA 1
ATOM 783 C C . LYS A 1 97 ? -7.139 -5.784 -11.643 1.00 86.19 97 LYS A C 1
ATOM 785 O O . LYS A 1 97 ? -8.150 -5.281 -11.156 1.00 86.19 97 LYS A O 1
ATOM 790 N N . ASN A 1 98 ? -6.384 -6.685 -11.031 1.00 88.56 98 ASN A N 1
ATOM 791 C CA . ASN A 1 98 ? -6.550 -7.058 -9.636 1.00 88.56 98 ASN A CA 1
ATOM 792 C C . ASN A 1 98 ? -6.044 -5.897 -8.750 1.00 88.56 98 ASN A C 1
ATOM 794 O O . ASN A 1 98 ? -4.958 -5.341 -8.954 1.00 88.56 98 ASN A O 1
ATOM 798 N N . MET A 1 99 ? -6.899 -5.506 -7.808 1.00 91.00 99 MET A N 1
ATOM 799 C CA . MET A 1 99 ? -6.768 -4.409 -6.852 1.00 91.00 99 MET A CA 1
ATOM 800 C C . MET A 1 99 ? -6.617 -4.905 -5.415 1.00 91.00 99 MET A C 1
ATOM 802 O O . MET A 1 99 ? -6.647 -4.091 -4.496 1.00 91.00 99 MET A O 1
ATOM 806 N N . GLU A 1 100 ? -6.418 -6.201 -5.192 1.00 91.94 100 GLU A N 1
ATOM 807 C CA . GLU A 1 100 ? -6.369 -6.825 -3.867 1.00 91.94 100 GLU A CA 1
ATOM 808 C C . GLU A 1 100 ? -5.306 -6.173 -2.967 1.00 91.94 100 GLU A C 1
ATOM 810 O O . GLU A 1 100 ? -5.551 -5.878 -1.795 1.00 91.94 100 GLU A O 1
ATOM 815 N N . ALA A 1 101 ? -4.138 -5.839 -3.527 1.00 94.38 101 ALA A N 1
ATOM 816 C CA . ALA A 1 101 ? -3.091 -5.121 -2.799 1.00 94.38 101 ALA A CA 1
ATOM 817 C C . ALA A 1 101 ? -3.524 -3.697 -2.408 1.00 94.38 101 ALA A C 1
ATOM 819 O O . ALA A 1 101 ? -3.273 -3.249 -1.288 1.00 94.38 101 ALA A O 1
ATOM 820 N N . ILE A 1 102 ? -4.225 -2.992 -3.302 1.00 95.44 102 ILE A N 1
ATOM 821 C CA . ILE A 1 102 ? -4.753 -1.648 -3.036 1.00 95.44 102 ILE A CA 1
ATOM 822 C C . ILE A 1 102 ? -5.872 -1.711 -1.989 1.00 95.44 102 ILE A C 1
ATOM 824 O O . ILE A 1 102 ? -5.886 -0.905 -1.058 1.00 95.44 102 ILE A O 1
ATOM 828 N N . ASN A 1 103 ? -6.772 -2.691 -2.091 1.00 93.88 103 ASN A N 1
ATOM 829 C CA . ASN A 1 103 ? -7.823 -2.944 -1.111 1.00 93.88 103 ASN A CA 1
ATOM 830 C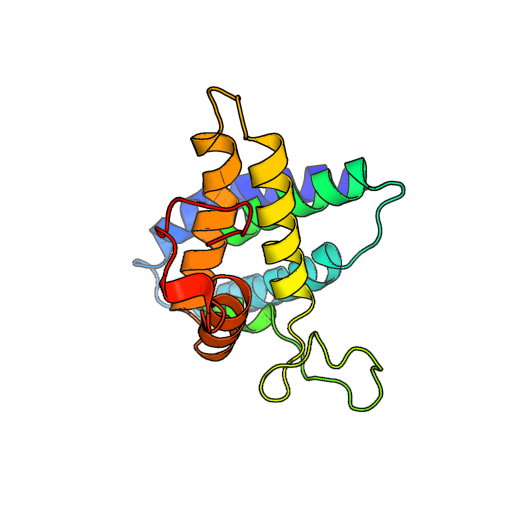 C . ASN A 1 103 ? -7.229 -3.285 0.262 1.00 93.88 103 ASN A C 1
ATOM 832 O O . ASN A 1 103 ? -7.665 -2.750 1.279 1.00 93.88 103 ASN A O 1
ATOM 836 N N . THR A 1 104 ? -6.163 -4.085 0.306 1.00 94.31 104 THR A N 1
ATOM 837 C CA . THR A 1 104 ? -5.435 -4.391 1.545 1.00 94.31 104 THR A CA 1
ATOM 838 C C . THR A 1 104 ? -4.872 -3.123 2.195 1.00 94.31 104 THR A C 1
ATOM 840 O O . THR A 1 104 ? -5.011 -2.946 3.405 1.00 94.31 104 THR A O 1
ATOM 843 N N . ILE A 1 105 ? -4.311 -2.189 1.416 1.00 96.12 105 ILE A N 1
ATOM 844 C CA . ILE A 1 105 ? -3.833 -0.892 1.930 1.00 96.12 105 ILE A CA 1
ATOM 845 C C . ILE A 1 105 ? -4.998 -0.020 2.439 1.00 96.12 105 ILE A C 1
ATOM 847 O O . ILE A 1 105 ? -4.871 0.625 3.481 1.00 96.12 105 ILE A O 1
ATOM 851 N N . LEU A 1 106 ? -6.145 -0.012 1.753 1.00 95.06 106 LEU A N 1
ATOM 852 C CA . LEU A 1 106 ? -7.342 0.724 2.189 1.00 95.06 106 LEU A CA 1
ATOM 853 C C . LEU A 1 106 ? -7.930 0.154 3.488 1.00 95.06 106 LEU A C 1
ATOM 855 O O . LEU A 1 106 ? -8.242 0.911 4.406 1.00 95.06 106 LEU A O 1
ATOM 859 N N . ARG A 1 107 ? -8.006 -1.174 3.616 1.00 92.88 107 ARG A N 1
ATOM 860 C CA . ARG A 1 107 ? -8.397 -1.854 4.863 1.00 92.88 107 ARG A CA 1
ATOM 861 C C . ARG A 1 107 ? -7.411 -1.577 5.995 1.00 92.88 107 ARG A C 1
ATOM 863 O O . ARG A 1 107 ? -7.819 -1.389 7.140 1.00 92.88 107 ARG A O 1
ATOM 870 N N . PHE A 1 108 ? -6.117 -1.513 5.683 1.00 94.31 108 PHE A N 1
ATOM 871 C CA . PHE A 1 108 ? -5.097 -1.124 6.652 1.00 94.31 108 PHE A CA 1
ATOM 872 C C . PHE A 1 108 ? -5.303 0.317 7.142 1.00 94.31 108 PHE A C 1
ATOM 874 O O . PHE A 1 108 ? -5.178 0.565 8.344 1.00 94.31 108 PHE A O 1
ATOM 881 N N . LEU A 1 109 ? -5.644 1.257 6.249 1.00 94.44 109 LEU A N 1
ATOM 882 C CA . LEU A 1 109 ? -5.992 2.633 6.624 1.00 94.44 109 LEU A CA 1
ATOM 883 C C . LEU A 1 109 ? -7.192 2.660 7.578 1.00 94.44 109 LEU A C 1
ATOM 885 O O . LEU A 1 109 ? -7.099 3.290 8.629 1.00 94.44 109 LEU A O 1
ATOM 889 N N . ASP A 1 110 ? -8.276 1.967 7.234 1.00 92.19 110 ASP A N 1
ATOM 890 C CA . ASP A 1 110 ? -9.504 1.921 8.037 1.00 92.19 110 ASP A CA 1
ATOM 891 C C . ASP A 1 110 ? -9.230 1.398 9.458 1.00 92.19 110 ASP A C 1
ATOM 893 O O . ASP A 1 110 ? -9.526 2.058 10.458 1.00 92.19 110 ASP A O 1
ATOM 897 N N . HIS A 1 111 ? -8.499 0.282 9.566 1.00 90.75 111 HIS A N 1
ATOM 898 C CA . HIS A 1 111 ? -8.074 -0.239 10.864 1.00 90.75 111 HIS A CA 1
ATOM 899 C C . HIS A 1 111 ? -7.178 0.751 11.627 1.00 90.75 111 HIS A C 1
ATOM 901 O O . HIS A 1 111 ? -7.273 0.887 12.852 1.00 90.75 111 HIS A O 1
ATOM 907 N N . ARG A 1 112 ? -6.270 1.445 10.931 1.00 90.56 112 ARG A N 1
ATOM 908 C CA . ARG A 1 112 ? -5.379 2.419 11.567 1.00 90.56 112 ARG A CA 1
ATOM 909 C C . ARG A 1 112 ? -6.112 3.649 12.071 1.00 90.56 112 ARG A C 1
ATOM 911 O O . ARG A 1 112 ? -5.714 4.151 13.119 1.00 90.56 112 ARG A O 1
ATOM 918 N N . ILE A 1 113 ? -7.156 4.104 11.385 1.00 90.88 113 ILE A N 1
ATOM 919 C CA . ILE A 1 113 ? -8.010 5.202 11.851 1.00 90.88 113 ILE A CA 1
ATOM 920 C C . ILE A 1 113 ? -8.710 4.788 13.142 1.00 90.88 113 ILE A C 1
ATOM 922 O O . ILE A 1 113 ? -8.541 5.476 14.147 1.00 90.88 113 ILE A O 1
ATOM 926 N N . ALA A 1 114 ? -9.351 3.616 13.162 1.00 88.81 114 ALA A N 1
ATOM 927 C CA . ALA A 1 114 ? -10.015 3.093 14.357 1.00 88.81 114 ALA A CA 1
ATOM 928 C C . ALA A 1 114 ? -9.064 2.979 15.566 1.00 88.81 114 ALA A C 1
ATOM 930 O O . ALA A 1 114 ? -9.442 3.267 16.699 1.00 88.81 114 ALA A O 1
ATOM 931 N N . LYS A 1 115 ? -7.797 2.604 15.341 1.00 86.06 115 LYS A N 1
ATOM 932 C CA . LYS A 1 115 ? -6.775 2.545 16.403 1.00 86.06 115 LYS A CA 1
ATOM 933 C C . LYS A 1 115 ? -6.221 3.921 16.800 1.00 86.06 115 LYS A C 1
ATOM 935 O O . LYS A 1 115 ? -5.732 4.085 17.917 1.00 86.06 115 LYS A O 1
ATOM 940 N N . ALA A 1 116 ? -6.222 4.883 15.881 1.00 87.12 116 ALA A N 1
ATOM 941 C CA . ALA A 1 116 ? -5.699 6.226 16.106 1.00 87.12 116 ALA A CA 1
ATOM 942 C C . ALA A 1 116 ? -6.700 7.137 16.835 1.00 87.12 116 ALA A C 1
ATOM 944 O O . ALA A 1 116 ? -6.268 8.123 17.446 1.00 87.12 116 ALA A O 1
ATOM 945 N N . GLU A 1 117 ? -7.996 6.813 16.809 1.00 83.31 117 GLU A N 1
ATOM 946 C CA . GLU A 1 117 ? -9.034 7.520 17.561 1.00 83.31 117 GLU A CA 1
ATOM 947 C C . GLU A 1 117 ? -8.657 7.655 19.047 1.00 83.31 117 GLU A C 1
ATOM 949 O O . GLU A 1 117 ? -8.330 6.693 19.737 1.00 83.31 117 GLU A O 1
ATOM 954 N N . GLY A 1 118 ? -8.645 8.894 19.547 1.00 77.38 118 GLY A N 1
ATOM 955 C CA . GLY A 1 118 ? -8.298 9.197 20.941 1.00 77.38 118 GLY A CA 1
ATOM 956 C C . GLY A 1 118 ? -6.797 9.218 21.266 1.00 77.38 118 GLY A C 1
ATOM 957 O O . GLY A 1 118 ? -6.431 9.498 22.410 1.00 77.38 118 GLY A O 1
ATOM 958 N N . THR A 1 119 ? -5.908 8.987 20.293 1.00 84.25 119 THR A N 1
ATOM 959 C CA . THR A 1 119 ? -4.450 9.046 20.503 1.00 84.25 119 THR A CA 1
ATOM 960 C C . THR A 1 119 ? -3.863 10.410 20.127 1.00 84.25 119 THR A C 1
ATOM 962 O O . THR A 1 119 ? -4.225 11.017 19.120 1.00 84.25 119 THR A O 1
ATOM 965 N N . LYS A 1 120 ? -2.895 10.907 20.913 1.00 81.38 120 LYS A N 1
ATOM 966 C CA . LYS A 1 120 ? -2.210 12.187 20.623 1.00 81.38 120 LYS A CA 1
ATOM 967 C C . LYS A 1 120 ? -1.312 12.125 19.378 1.00 81.38 120 LYS A C 1
ATOM 969 O O . LYS A 1 120 ? -1.055 13.160 18.770 1.00 81.38 120 LYS A O 1
ATOM 974 N N . ASN A 1 121 ? -0.895 10.923 18.974 1.00 83.50 121 ASN A N 1
ATOM 975 C CA . ASN A 1 121 ? 0.049 10.698 17.874 1.00 83.50 121 ASN A CA 1
ATOM 976 C C . ASN A 1 121 ? -0.645 10.203 16.593 1.00 83.50 121 ASN A C 1
ATOM 978 O O . ASN A 1 121 ? 0.014 9.684 15.695 1.00 83.50 121 ASN A O 1
ATOM 982 N N . ALA A 1 122 ? -1.968 10.378 16.479 1.00 85.00 122 ALA A N 1
ATOM 983 C CA . ALA A 1 122 ? -2.753 9.929 15.328 1.00 85.00 122 ALA A CA 1
ATOM 984 C C . ALA A 1 122 ? -2.150 10.371 13.981 1.00 85.00 122 ALA A C 1
ATOM 986 O O . ALA A 1 122 ? -2.088 9.587 13.038 1.00 85.00 122 ALA A O 1
ATOM 987 N N . LYS A 1 123 ? -1.632 11.606 13.908 1.00 85.75 123 LYS A N 1
ATOM 988 C CA . LYS A 1 123 ? -0.984 12.135 12.698 1.00 85.75 123 LYS A CA 1
ATOM 989 C C . LYS A 1 123 ? 0.233 11.313 12.277 1.00 85.75 123 LYS A C 1
ATOM 991 O O . LYS A 1 123 ? 0.327 10.942 11.117 1.00 85.75 123 LYS A O 1
ATOM 996 N N . GLU A 1 124 ? 1.136 11.009 13.205 1.00 85.00 124 GLU A N 1
ATOM 997 C CA . GLU A 1 124 ? 2.360 10.243 12.924 1.00 85.00 124 GLU A CA 1
ATOM 998 C C . GLU A 1 124 ? 2.035 8.808 12.492 1.00 85.00 124 GLU A C 1
ATOM 1000 O O . GLU A 1 124 ? 2.683 8.247 11.614 1.00 85.00 124 GLU A O 1
ATOM 1005 N N . VAL A 1 125 ? 0.987 8.235 13.085 1.00 87.00 125 VAL A N 1
ATOM 1006 C CA . VAL A 1 125 ? 0.528 6.864 12.833 1.00 87.00 125 VAL A CA 1
ATOM 1007 C C . VAL A 1 125 ? -0.153 6.716 11.468 1.00 87.00 125 VAL A C 1
ATOM 1009 O O . VAL A 1 125 ? -0.049 5.649 10.859 1.00 87.00 125 VAL A O 1
ATOM 1012 N N . LEU A 1 126 ? -0.857 7.754 11.004 1.00 92.44 126 LEU A N 1
ATOM 1013 C CA . LEU A 1 126 ? -1.631 7.747 9.757 1.00 92.44 126 LEU A CA 1
ATOM 1014 C C . LEU A 1 126 ? -0.858 8.295 8.553 1.00 92.44 126 LEU A C 1
ATOM 1016 O O . LEU A 1 126 ? -1.168 7.936 7.417 1.00 92.44 126 LEU A O 1
ATOM 1020 N N . LEU A 1 127 ? 0.138 9.157 8.775 1.00 93.19 127 LEU A N 1
ATOM 1021 C CA . LEU A 1 127 ? 0.845 9.841 7.694 1.00 93.19 127 LEU A CA 1
ATOM 1022 C C . LEU A 1 127 ? 1.448 8.885 6.647 1.00 93.19 127 LEU A C 1
ATOM 1024 O O . LEU A 1 127 ? 1.224 9.149 5.467 1.00 93.19 127 LEU A O 1
ATOM 1028 N N . PRO A 1 128 ? 2.127 7.773 7.003 1.00 93.75 128 PRO A N 1
ATOM 1029 C CA . PRO A 1 128 ? 2.748 6.910 5.996 1.00 93.75 128 PRO A CA 1
ATOM 1030 C C . PRO A 1 128 ? 1.734 6.284 5.031 1.00 93.75 128 PRO A C 1
ATOM 1032 O O . PRO A 1 128 ? 1.918 6.326 3.816 1.00 93.75 128 PRO A O 1
ATOM 1035 N N . VAL A 1 129 ? 0.614 5.765 5.549 1.00 95.81 129 VAL A N 1
ATOM 1036 C CA . VAL A 1 129 ? -0.427 5.149 4.709 1.00 95.81 129 VAL A CA 1
ATOM 1037 C C . VAL A 1 129 ? -1.153 6.189 3.850 1.00 95.81 129 VAL A C 1
ATOM 1039 O O . VAL A 1 129 ? -1.408 5.943 2.671 1.00 95.81 129 VAL A O 1
ATOM 1042 N N . LEU A 1 130 ? -1.428 7.380 4.391 1.00 95.75 130 LEU A N 1
ATOM 1043 C CA . LEU A 1 130 ? -2.044 8.470 3.630 1.00 95.75 130 LEU A CA 1
ATOM 1044 C C . LEU A 1 130 ? -1.112 8.989 2.529 1.00 95.75 130 LEU A C 1
ATOM 1046 O O . LEU A 1 130 ? -1.552 9.208 1.400 1.00 95.75 130 LEU A O 1
ATOM 1050 N N . GLN A 1 131 ? 0.177 9.149 2.835 1.00 95.56 131 GLN A N 1
ATOM 1051 C CA . GLN A 1 131 ? 1.190 9.547 1.863 1.00 95.56 131 GLN A CA 1
ATOM 1052 C C . GLN A 1 131 ? 1.285 8.524 0.732 1.00 95.56 131 GLN A C 1
ATOM 1054 O O . GLN A 1 131 ? 1.239 8.912 -0.436 1.00 95.56 131 GLN A O 1
ATOM 1059 N N . LEU A 1 132 ? 1.339 7.231 1.056 1.00 96.62 132 LEU A N 1
ATOM 1060 C CA . LEU A 1 132 ? 1.344 6.169 0.055 1.00 96.62 132 LEU A CA 1
ATOM 1061 C C . LEU A 1 132 ? 0.103 6.238 -0.849 1.00 96.62 132 LEU A C 1
ATOM 1063 O O . LEU A 1 132 ? 0.236 6.243 -2.071 1.00 96.62 132 LEU A O 1
ATOM 1067 N N . LEU A 1 133 ? -1.098 6.372 -0.278 1.00 96.69 133 LEU A N 1
ATOM 1068 C CA . LEU A 1 133 ? -2.340 6.499 -1.052 1.00 96.69 133 LEU A CA 1
ATOM 1069 C C . LEU A 1 133 ? -2.314 7.693 -2.012 1.00 96.69 133 LEU A C 1
ATOM 1071 O O . LEU A 1 133 ? -2.728 7.556 -3.166 1.00 96.69 133 LEU A O 1
ATOM 1075 N N . ILE A 1 134 ? -1.793 8.843 -1.576 1.00 95.50 134 ILE A N 1
ATOM 1076 C CA . ILE A 1 134 ? -1.626 10.022 -2.436 1.00 95.50 134 ILE A CA 1
ATOM 1077 C C . ILE A 1 134 ? -0.674 9.707 -3.593 1.00 95.50 134 ILE A C 1
ATOM 1079 O O . ILE A 1 134 ? -1.006 9.994 -4.745 1.00 95.50 134 ILE A O 1
ATOM 1083 N N . LEU A 1 135 ? 0.485 9.109 -3.307 1.00 94.62 135 LEU A N 1
ATOM 1084 C CA . LEU A 1 135 ? 1.487 8.775 -4.319 1.00 94.62 135 LEU A CA 1
ATOM 1085 C C . LEU A 1 135 ? 0.930 7.803 -5.370 1.00 94.62 135 LEU A C 1
ATOM 1087 O O . LEU A 1 135 ? 1.034 8.083 -6.566 1.00 94.62 135 LEU A O 1
ATOM 1091 N N . MET A 1 136 ? 0.259 6.733 -4.936 1.00 95.50 136 MET A N 1
ATOM 1092 C CA . MET A 1 136 ? -0.362 5.743 -5.825 1.00 95.50 136 MET A CA 1
ATOM 1093 C C . MET A 1 136 ? -1.512 6.338 -6.657 1.00 95.50 136 MET A C 1
ATOM 1095 O O . MET A 1 136 ? -1.655 6.057 -7.848 1.00 95.50 136 MET A O 1
ATOM 1099 N N 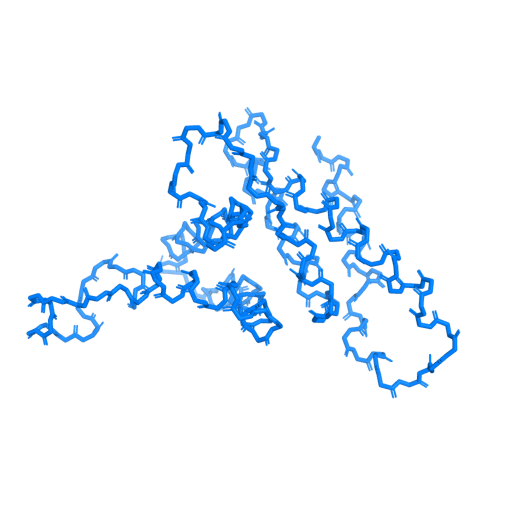. CYS A 1 137 ? -2.341 7.201 -6.060 1.00 96.06 137 CYS A N 1
ATOM 1100 C CA . CYS A 1 137 ? -3.428 7.869 -6.783 1.00 96.06 137 CYS A CA 1
ATOM 1101 C C . CYS A 1 137 ? -2.910 8.900 -7.798 1.00 96.06 137 CYS A C 1
ATOM 1103 O O . CYS A 1 137 ? -3.573 9.170 -8.806 1.00 96.06 137 CYS A O 1
ATOM 1105 N N . GLN A 1 138 ? -1.760 9.520 -7.539 1.00 94.06 138 GLN A N 1
ATOM 1106 C CA . GLN A 1 138 ? -1.131 10.442 -8.483 1.00 94.06 138 GLN A CA 1
ATOM 1107 C C . GLN A 1 138 ? -0.483 9.700 -9.653 1.00 94.06 138 GLN A C 1
ATOM 1109 O O . GLN A 1 138 ? -0.591 10.181 -10.781 1.00 94.06 138 GLN A O 1
ATOM 1114 N N . SER A 1 139 ? 0.140 8.546 -9.406 1.00 92.31 139 SER A N 1
ATOM 1115 C CA . SER A 1 139 ? 0.840 7.776 -10.437 1.00 92.31 139 SER A CA 1
ATOM 1116 C C . SER A 1 139 ? -0.103 7.055 -11.400 1.00 92.31 139 SER A C 1
ATOM 1118 O O . SER A 1 139 ? 0.115 7.104 -12.607 1.00 92.31 139 SER A O 1
ATOM 1120 N N . ASN A 1 140 ? -1.177 6.428 -10.908 1.00 93.94 140 ASN A N 1
ATOM 1121 C CA . ASN A 1 140 ? -2.011 5.548 -11.728 1.00 93.94 140 ASN A CA 1
ATOM 1122 C C . ASN A 1 140 ? -3.503 5.934 -11.690 1.00 93.94 140 ASN A C 1
ATOM 1124 O O . ASN A 1 140 ? -4.149 5.998 -10.641 1.00 93.94 140 ASN A O 1
ATOM 1128 N N . ARG A 1 141 ? -4.092 6.173 -12.873 1.00 94.31 141 ARG A N 1
ATOM 1129 C CA . ARG A 1 141 ? -5.513 6.551 -13.017 1.00 94.31 141 ARG A CA 1
ATOM 1130 C C . ARG A 1 141 ? -6.462 5.462 -12.514 1.00 94.31 141 ARG A C 1
ATOM 1132 O O . ARG A 1 141 ? -7.522 5.798 -11.985 1.00 94.31 141 ARG A O 1
ATOM 1139 N N . THR A 1 142 ? -6.118 4.198 -12.724 1.00 93.12 142 THR A N 1
ATOM 1140 C CA . THR A 1 142 ? -6.928 3.040 -12.341 1.00 93.12 142 THR A CA 1
ATOM 1141 C C . THR A 1 142 ? -6.982 2.930 -10.820 1.00 93.12 142 THR A C 1
ATOM 1143 O O . THR A 1 142 ? -8.081 2.902 -10.271 1.00 93.12 142 THR A O 1
ATOM 1146 N N . ILE A 1 143 ? -5.830 3.041 -10.144 1.00 94.81 143 ILE A N 1
ATOM 1147 C CA . ILE A 1 143 ? -5.758 3.106 -8.672 1.00 94.81 143 ILE A CA 1
ATOM 1148 C C . ILE A 1 143 ? -6.598 4.272 -8.146 1.00 94.81 143 ILE A C 1
ATOM 1150 O O . ILE A 1 143 ? -7.449 4.094 -7.280 1.00 94.81 143 ILE A O 1
ATOM 1154 N N . ARG A 1 144 ? -6.436 5.472 -8.718 1.00 95.75 144 ARG A N 1
ATOM 1155 C CA . ARG A 1 144 ? -7.191 6.660 -8.289 1.00 95.75 144 ARG A CA 1
ATOM 1156 C C . ARG A 1 144 ? -8.705 6.474 -8.372 1.00 95.75 144 ARG A C 1
ATOM 1158 O O . ARG A 1 144 ? -9.427 6.944 -7.494 1.00 95.75 144 ARG A O 1
ATOM 1165 N N . LYS A 1 145 ? -9.201 5.845 -9.441 1.00 93.94 145 LYS A N 1
ATOM 1166 C CA . LYS A 1 145 ? -10.635 5.568 -9.603 1.00 93.94 145 LYS A CA 1
ATOM 1167 C C . LYS A 1 145 ? -11.124 4.551 -8.575 1.00 93.94 145 LYS A C 1
ATOM 1169 O O . LYS A 1 145 ? -12.159 4.808 -7.968 1.00 93.94 145 LYS A O 1
ATOM 1174 N N . PHE A 1 146 ? -10.367 3.477 -8.359 1.00 92.81 146 PHE A N 1
ATOM 1175 C CA . PHE A 1 146 ? -10.682 2.452 -7.366 1.00 92.81 146 PHE A CA 1
ATOM 1176 C C . PHE A 1 146 ? -10.731 3.039 -5.946 1.00 92.81 146 PHE A C 1
ATOM 1178 O O . PHE A 1 146 ? -11.762 2.968 -5.280 1.00 92.81 146 PHE A O 1
ATOM 1185 N N . CYS A 1 147 ? -9.688 3.767 -5.529 1.00 93.88 147 CYS A N 1
ATOM 1186 C CA . CYS A 1 147 ? -9.659 4.448 -4.232 1.00 93.88 147 CYS A CA 1
ATOM 1187 C C . CYS A 1 147 ? -10.820 5.437 -4.068 1.00 93.88 147 CYS A C 1
ATOM 1189 O O . CYS A 1 147 ? -11.413 5.520 -2.997 1.00 93.88 147 CYS A O 1
ATOM 1191 N N . ARG A 1 148 ? -11.187 6.181 -5.124 1.00 93.19 148 ARG A N 1
ATOM 1192 C CA . ARG A 1 148 ? -12.332 7.102 -5.070 1.00 93.19 148 ARG A CA 1
ATOM 1193 C C . ARG A 1 148 ? -13.650 6.365 -4.850 1.00 93.19 148 ARG A C 1
ATOM 1195 O O . ARG A 1 148 ? -14.476 6.875 -4.107 1.00 93.19 148 ARG A O 1
ATOM 1202 N N . GLN A 1 149 ? -13.857 5.215 -5.489 1.00 90.12 149 GLN A N 1
ATOM 1203 C CA . GLN A 1 149 ? -15.073 4.417 -5.297 1.00 90.12 149 GLN A CA 1
ATOM 1204 C C . GLN A 1 149 ? -15.190 3.904 -3.859 1.00 90.12 149 GLN A C 1
ATOM 1206 O O . GLN A 1 149 ? -16.290 3.898 -3.316 1.00 90.12 149 GLN A O 1
ATOM 1211 N N . PHE A 1 150 ? -14.062 3.540 -3.245 1.00 87.62 150 PHE A N 1
ATOM 1212 C CA . PHE A 1 150 ? -14.024 3.044 -1.872 1.00 87.62 150 PHE A CA 1
ATOM 1213 C C . PHE A 1 150 ? -14.169 4.161 -0.824 1.00 87.62 150 PHE A C 1
ATOM 1215 O O . PHE A 1 150 ? -14.981 4.057 0.089 1.00 87.62 150 PHE A O 1
ATOM 1222 N N . ILE A 1 151 ? -13.404 5.250 -0.959 1.00 89.62 151 ILE A N 1
ATOM 1223 C CA . ILE A 1 151 ? -13.360 6.344 0.030 1.00 89.62 151 ILE A CA 1
ATOM 1224 C C . ILE A 1 151 ? -14.567 7.282 -0.120 1.00 89.62 151 ILE A C 1
ATOM 1226 O O . ILE A 1 151 ? -15.119 7.755 0.868 1.00 89.62 151 ILE A O 1
ATOM 1230 N N . LEU A 1 152 ? -14.982 7.570 -1.358 1.00 90.25 152 LEU A N 1
ATOM 1231 C CA . LEU A 1 152 ? -16.044 8.527 -1.685 1.00 90.25 152 LEU A CA 1
ATOM 1232 C C . LEU A 1 152 ? -17.113 7.873 -2.579 1.00 90.25 152 LEU A C 1
ATOM 1234 O O . LEU A 1 152 ? -17.270 8.282 -3.741 1.00 90.25 152 LEU A O 1
ATOM 1238 N N . PRO A 1 153 ? -17.850 6.867 -2.068 1.00 87.12 153 PRO A N 1
ATOM 1239 C CA . PRO A 1 153 ? -18.942 6.256 -2.813 1.00 87.12 153 PRO A CA 1
ATOM 1240 C C . PRO A 1 153 ? -20.036 7.285 -3.125 1.00 87.12 153 PRO A C 1
ATOM 1242 O O . PRO A 1 153 ? -20.126 8.352 -2.510 1.00 87.12 153 PRO A O 1
ATOM 1245 N N . ALA A 1 154 ? -20.883 6.972 -4.108 1.00 86.56 154 ALA A N 1
ATOM 1246 C CA . ALA A 1 154 ? -22.019 7.822 -4.442 1.00 86.56 154 ALA A CA 1
ATOM 1247 C C . ALA A 1 154 ? -22.920 7.998 -3.207 1.00 86.56 154 ALA A C 1
ATOM 1249 O O . ALA A 1 154 ? -23.380 7.020 -2.628 1.00 86.56 154 ALA A O 1
ATOM 1250 N N . LEU A 1 155 ? -23.148 9.253 -2.811 1.00 82.44 155 LEU A N 1
ATOM 1251 C CA . LEU A 1 155 ? -23.766 9.591 -1.525 1.00 82.44 155 LEU A CA 1
ATOM 1252 C C . LEU A 1 155 ? -25.241 9.175 -1.422 1.00 82.44 155 LEU A C 1
ATOM 1254 O O . LEU A 1 155 ? -25.715 8.940 -0.318 1.00 82.44 155 LEU A O 1
ATOM 1258 N N . GLY A 1 156 ? -25.967 9.074 -2.542 1.00 84.44 156 GLY A N 1
ATOM 1259 C CA . GLY A 1 156 ? -27.390 8.719 -2.535 1.00 84.44 156 GLY A CA 1
ATOM 1260 C C . GLY A 1 156 ? -28.188 9.599 -1.567 1.00 84.44 156 GLY A C 1
ATOM 1261 O O . GLY A 1 156 ? -28.152 10.825 -1.672 1.00 84.44 156 GLY A O 1
ATOM 1262 N N . ASP A 1 157 ? -28.842 8.970 -0.593 1.00 77.88 157 ASP A N 1
ATOM 1263 C CA . ASP A 1 157 ? -29.651 9.645 0.429 1.00 77.88 157 ASP A CA 1
ATOM 1264 C C . ASP A 1 157 ? -28.812 10.338 1.530 1.00 77.88 157 ASP A C 1
ATOM 1266 O O . ASP A 1 157 ? -29.316 11.198 2.252 1.00 77.88 157 ASP A O 1
ATOM 1270 N N . GLU A 1 158 ? -27.511 10.043 1.639 1.00 78.56 158 GLU A N 1
ATOM 1271 C CA . GLU A 1 158 ? -26.601 10.623 2.648 1.00 78.56 158 GLU A CA 1
ATOM 1272 C C . GLU A 1 158 ? -26.176 12.062 2.336 1.00 78.56 158 GLU A C 1
ATOM 1274 O O . GLU A 1 158 ? -25.511 12.702 3.149 1.00 78.56 158 GLU A O 1
ATOM 1279 N N . VAL A 1 159 ? -26.573 12.603 1.178 1.00 82.00 159 VAL A N 1
ATOM 1280 C CA . VAL A 1 159 ? -26.351 14.016 0.812 1.00 82.00 159 VAL A CA 1
ATOM 1281 C C . VAL A 1 159 ? -27.003 14.971 1.820 1.00 82.00 159 VAL A C 1
ATOM 1283 O O . VAL A 1 159 ? -26.582 16.120 1.940 1.00 82.00 159 VAL A O 1
ATOM 1286 N N . LEU A 1 160 ? -28.017 14.499 2.549 1.00 84.44 160 LEU A N 1
ATOM 1287 C CA . LEU A 1 160 ? -28.738 15.279 3.551 1.00 84.44 160 LEU A CA 1
ATOM 1288 C C . LEU A 1 160 ? -27.957 15.458 4.865 1.00 84.44 160 LEU A C 1
ATOM 1290 O O . LEU A 1 160 ? -28.254 16.392 5.607 1.00 84.44 160 LEU A O 1
ATOM 1294 N N . ASN A 1 161 ? -26.964 14.606 5.138 1.00 85.12 161 ASN A N 1
ATOM 1295 C CA . ASN A 1 161 ? -26.151 14.661 6.355 1.00 85.12 161 ASN A CA 1
ATOM 1296 C C . ASN A 1 161 ? -24.894 15.515 6.141 1.00 85.12 161 ASN A C 1
ATOM 1298 O O . ASN A 1 161 ? -24.369 15.615 5.023 1.00 85.12 161 ASN A O 1
ATOM 1302 N N . LEU A 1 162 ? -24.358 16.098 7.217 1.00 86.50 162 LEU A N 1
ATOM 1303 C CA . LEU A 1 162 ? -23.091 16.824 7.122 1.00 86.50 162 LEU A CA 1
ATOM 1304 C C . LEU A 1 162 ? -21.951 15.854 6.766 1.00 86.50 162 LEU A C 1
ATOM 1306 O O . LEU A 1 162 ? -21.936 14.720 7.240 1.00 86.50 162 LEU A O 1
ATOM 1310 N N . PRO A 1 163 ? -20.937 16.280 5.985 1.00 84.50 163 PRO A N 1
ATOM 1311 C CA . PRO A 1 163 ? -19.793 15.427 5.665 1.00 84.50 163 PRO A CA 1
ATOM 1312 C C . PRO A 1 163 ? -19.037 14.892 6.882 1.00 84.50 163 PRO A C 1
ATOM 1314 O O . PRO A 1 163 ? -18.416 13.845 6.789 1.00 84.50 163 PRO A O 1
ATOM 1317 N N . THR A 1 164 ? -19.104 15.607 8.005 1.00 82.44 164 THR A N 1
ATOM 1318 C CA . THR A 1 164 ? -18.461 15.252 9.274 1.00 82.44 164 THR A CA 1
ATOM 1319 C C . THR A 1 164 ? -19.293 14.305 10.141 1.00 82.44 164 THR A C 1
ATOM 1321 O O . THR A 1 164 ? -18.850 13.938 11.225 1.00 82.44 164 THR A O 1
ATOM 1324 N N . GLU A 1 165 ? -20.514 13.964 9.728 1.00 82.62 165 GLU A N 1
ATOM 1325 C CA . GLU A 1 165 ? -21.406 13.069 10.463 1.00 82.62 165 GLU A CA 1
ATOM 1326 C C . GLU A 1 165 ? -21.333 11.648 9.892 1.00 82.62 165 GLU A C 1
ATOM 1328 O O . GLU A 1 165 ? -21.485 11.434 8.688 1.00 82.62 165 GLU A O 1
ATOM 1333 N N . GLY A 1 166 ? -21.140 10.663 10.773 1.00 80.38 166 GLY A N 1
ATOM 1334 C CA . GLY A 1 166 ? -21.110 9.242 10.426 1.00 80.38 166 GLY A CA 1
ATOM 1335 C C . GLY A 1 166 ? -19.852 8.527 10.917 1.00 80.38 166 GLY A C 1
ATOM 1336 O O . GLY A 1 166 ? -19.020 9.102 11.607 1.00 80.38 166 GLY A O 1
ATOM 1337 N N . GLN A 1 167 ? -19.748 7.243 10.570 1.00 79.75 167 GLN A N 1
ATOM 1338 C CA . GLN A 1 167 ? -18.602 6.370 10.882 1.00 79.75 167 GLN A CA 1
ATOM 1339 C C . GLN A 1 167 ? -17.927 5.828 9.613 1.00 79.75 167 GLN A C 1
ATOM 1341 O O . GLN A 1 167 ? -17.178 4.859 9.660 1.00 79.75 167 GLN A O 1
ATOM 1346 N N . LYS A 1 168 ? -18.247 6.402 8.448 1.00 82.25 168 LYS A N 1
ATOM 1347 C CA . LYS A 1 168 ? -17.617 6.008 7.187 1.00 82.25 168 LYS A CA 1
ATOM 1348 C C . LYS A 1 168 ? -16.229 6.628 7.088 1.00 82.25 168 LYS A C 1
ATOM 1350 O O . LYS A 1 168 ? -15.974 7.668 7.676 1.00 82.25 168 LYS A O 1
ATOM 1355 N N . LEU A 1 169 ? -15.386 6.027 6.254 1.00 80.25 169 LEU A N 1
ATOM 1356 C CA . LEU A 1 169 ? -14.028 6.499 5.980 1.00 80.25 169 LEU A CA 1
ATOM 1357 C C . LEU A 1 169 ? -13.957 7.918 5.367 1.00 80.25 169 LEU A C 1
ATOM 1359 O O . LEU A 1 169 ? -12.890 8.527 5.390 1.00 80.25 169 LEU A O 1
ATOM 1363 N N . ARG A 1 170 ? -15.059 8.407 4.779 1.00 78.75 170 ARG A N 1
ATOM 1364 C CA . ARG A 1 170 ? -15.159 9.706 4.094 1.00 78.75 170 ARG A CA 1
ATOM 1365 C C . ARG A 1 170 ? -14.829 10.894 4.997 1.00 78.75 170 ARG A C 1
ATOM 1367 O O . ARG A 1 170 ? -15.385 10.944 6.110 1.00 78.75 170 ARG A O 1
#

Foldseek 3Di:
DVVVLVVLVVLLVVLVCVVVPVPDDPPVCPVVLVVLLVVVLVLLVLLVDDDPDPVVSLSSNLSSLSSLLSGALQSLVSNKDFDDPPDPPPVQDFPRIGNVSVVSLVVSLLVLCVVLVPPPCSCVSNVSSVSSLVSSLVSDVRSVVSVCCQQPNDCVVVVPPDPPDDSGND

Secondary structure (DSSP, 8-state):
-HHHHHHHHHHHHHHTTHHHHTTS-TTSHHHHHHHHHHHHHHHHHHHHPPPSSHHHHHHHHHHHHHHHTTS-GGGGGGG-EEPPTT-S-GGGBSSSEE-HHHHHHHHHHHHHHHHHTT-TTHHHHHHHHHHHHHHHHHH-HHHHHHHHHHHS---GGGGGS-TTSSSS--

InterPro domains:
  IPR019318 Guanine nucleotide exchange factor, Ric8 [PF10165] (3-169)
  IPR019318 Guanine nucleotide exchange factor, Ric8 [PTHR12425] (2-170)

Sequence (170 aa):
IDYLIEILKTLYNLTVDLPNLTHSYAIQEEEEEAHLMRLVSILRELLLCYGPNNEKQMELQNHIINLLTNMPKTCFEELLSPAVLDDDNDNDEHNGKNMEAINTILRFLDHRIAKAEGTKNAKEVLLPVLQLLILMCQSNRTIRKFCRQFILPALGDEVLNLPTEGQKLR

pLDDT: mean 86.66, std 11.58, range [46.16, 97.56]

Organism: NCBI:txid433720

Radius of gyration: 17.18 Å; chains: 1; bounding box: 52×34×38 Å